Protein AF-A0A6A6EXI2-F1 (afdb_monomer_lite)

Structure (mmCIF, N/CA/C/O backbone):
data_AF-A0A6A6EXI2-F1
#
_entry.id   AF-A0A6A6EXI2-F1
#
loop_
_atom_site.group_PDB
_atom_site.id
_atom_site.type_symbol
_atom_site.label_atom_id
_atom_site.label_alt_id
_atom_site.label_comp_id
_atom_site.label_asym_id
_atom_site.label_entity_id
_atom_site.label_seq_id
_atom_site.pdbx_PDB_ins_code
_atom_site.Cartn_x
_atom_site.Cartn_y
_atom_site.Cartn_z
_atom_site.occupancy
_atom_site.B_iso_or_equiv
_atom_site.auth_seq_id
_atom_site.auth_comp_id
_atom_site.auth_asym_id
_atom_site.auth_atom_id
_atom_site.pdbx_PDB_model_num
ATOM 1 N N . MET A 1 1 ? -32.241 27.615 40.375 1.00 37.34 1 MET A N 1
ATOM 2 C CA 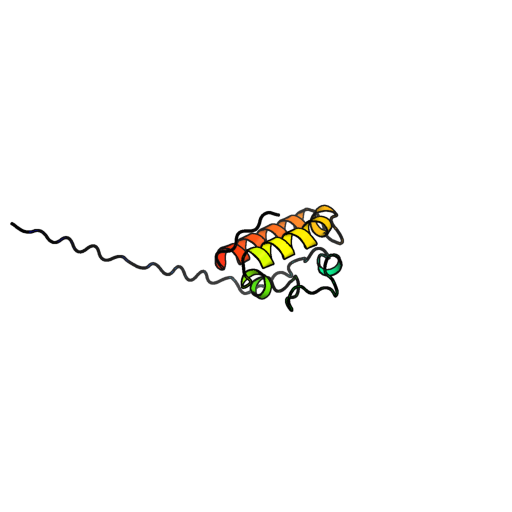. MET A 1 1 ? -32.691 27.610 38.966 1.00 37.34 1 MET A CA 1
ATOM 3 C C . MET A 1 1 ? -31.744 26.689 38.216 1.00 37.34 1 MET A C 1
ATOM 5 O O . MET A 1 1 ? -30.545 26.923 38.271 1.00 37.34 1 MET A O 1
ATOM 9 N N . LYS A 1 2 ? -32.235 25.562 37.693 1.00 40.19 2 LYS A N 1
ATOM 10 C CA . LYS A 1 2 ? -31.409 24.438 37.226 1.00 40.19 2 LYS A CA 1
ATOM 11 C C . LYS A 1 2 ? -31.554 24.348 35.707 1.00 40.19 2 LYS A C 1
ATOM 13 O O . LYS A 1 2 ? -32.631 24.017 35.229 1.00 40.19 2 LYS A O 1
ATOM 18 N N . ALA A 1 3 ? -30.511 24.724 34.972 1.00 46.38 3 ALA A N 1
ATOM 19 C CA . ALA A 1 3 ? -30.480 24.651 33.515 1.00 46.38 3 ALA A CA 1
ATOM 20 C C . ALA A 1 3 ? -29.753 23.364 33.108 1.00 46.38 3 ALA A C 1
ATOM 22 O O . ALA A 1 3 ? -28.551 23.230 33.324 1.00 46.38 3 ALA A O 1
ATOM 23 N N . HIS A 1 4 ? -30.496 22.401 32.567 1.00 44.75 4 HIS A N 1
ATOM 24 C CA . HIS A 1 4 ? -29.935 21.209 31.942 1.00 44.75 4 HIS A CA 1
ATOM 25 C C . HIS A 1 4 ? -29.824 21.481 30.440 1.00 44.75 4 HIS A C 1
ATOM 27 O O . HIS A 1 4 ? -30.831 21.555 29.744 1.00 44.75 4 HIS A O 1
ATOM 33 N N . ILE A 1 5 ? -28.597 21.687 29.962 1.00 56.72 5 ILE A N 1
ATOM 34 C CA . ILE A 1 5 ? -28.287 21.834 28.539 1.00 56.72 5 ILE A CA 1
ATOM 35 C C . ILE A 1 5 ? -28.006 20.431 28.001 1.00 56.72 5 ILE A C 1
ATOM 37 O O . ILE A 1 5 ? -26.980 19.829 28.315 1.00 56.72 5 ILE A O 1
ATOM 41 N N . THR A 1 6 ? -28.940 19.890 27.226 1.00 54.94 6 THR A N 1
ATOM 42 C CA . THR A 1 6 ? -28.787 18.603 26.542 1.00 54.94 6 THR A CA 1
ATOM 43 C C . THR A 1 6 ? -28.194 18.863 25.159 1.00 54.94 6 THR A C 1
ATOM 45 O O . THR A 1 6 ? -28.886 19.334 24.261 1.00 54.94 6 THR A O 1
ATOM 48 N N . ILE A 1 7 ? -26.898 18.599 24.990 1.00 57.06 7 ILE A N 1
ATOM 49 C CA . ILE A 1 7 ? -26.221 18.691 23.691 1.00 57.06 7 ILE A CA 1
ATOM 50 C C . ILE A 1 7 ? -26.496 17.382 22.939 1.00 57.06 7 ILE A C 1
ATOM 52 O O . ILE A 1 7 ? -25.959 16.336 23.298 1.00 57.06 7 ILE A O 1
ATOM 56 N N . LEU A 1 8 ? -27.356 17.427 21.915 1.00 53.25 8 LEU A N 1
ATOM 57 C CA . LEU A 1 8 ? -27.500 16.332 20.953 1.00 53.25 8 LEU A CA 1
ATOM 58 C C . LEU A 1 8 ? -26.219 16.248 20.109 1.00 53.25 8 LEU A C 1
ATOM 60 O O . LEU A 1 8 ? -25.954 17.121 19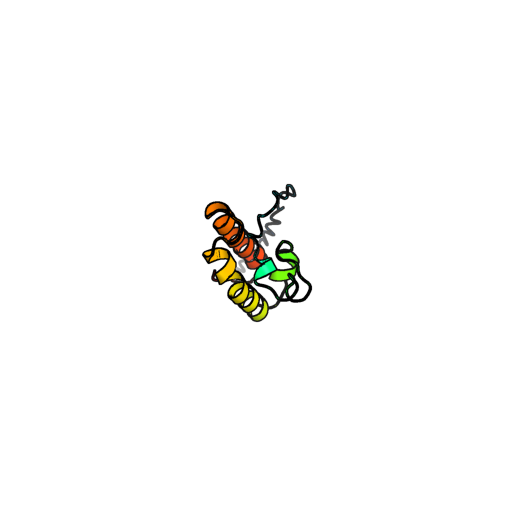.284 1.00 53.25 8 LEU A O 1
ATOM 64 N N . ALA A 1 9 ? -25.428 15.194 20.302 1.00 56.16 9 ALA A N 1
ATOM 65 C CA . ALA A 1 9 ? -24.320 14.863 19.416 1.00 56.16 9 ALA A CA 1
ATOM 66 C C . ALA A 1 9 ? -24.878 14.306 18.095 1.00 56.16 9 ALA A C 1
ATOM 68 O O . ALA A 1 9 ? -25.356 13.173 18.037 1.00 56.16 9 ALA A O 1
ATOM 69 N N . ALA A 1 10 ? -24.843 15.111 17.033 1.00 54.56 10 ALA A N 1
ATOM 70 C CA . ALA A 1 10 ? -25.136 14.656 15.681 1.00 54.56 10 ALA A CA 1
ATOM 71 C C . ALA A 1 10 ? -23.971 13.786 15.180 1.00 54.56 10 ALA A C 1
ATOM 73 O O . ALA A 1 10 ? -22.899 14.290 14.846 1.00 54.56 10 ALA A O 1
ATOM 74 N N . LEU A 1 11 ? -24.178 12.469 15.148 1.00 56.56 11 LEU A N 1
ATOM 75 C CA . LEU A 1 11 ? -23.277 11.511 14.511 1.00 56.56 11 LEU A CA 1
ATOM 76 C C . LEU A 1 11 ? -23.381 11.678 12.988 1.00 56.56 11 LEU A C 1
ATOM 78 O O . LEU A 1 11 ? -24.226 11.067 12.338 1.00 56.56 11 LEU A O 1
ATOM 82 N N . PHE A 1 12 ? -22.539 12.536 12.413 1.00 52.91 12 PHE A N 1
ATOM 83 C CA . PHE A 1 12 ? -22.341 12.598 10.967 1.00 52.91 12 PHE A CA 1
ATOM 84 C C . PHE A 1 12 ? -21.553 11.360 10.520 1.00 52.91 12 PHE A C 1
ATOM 86 O O . PHE A 1 12 ? -20.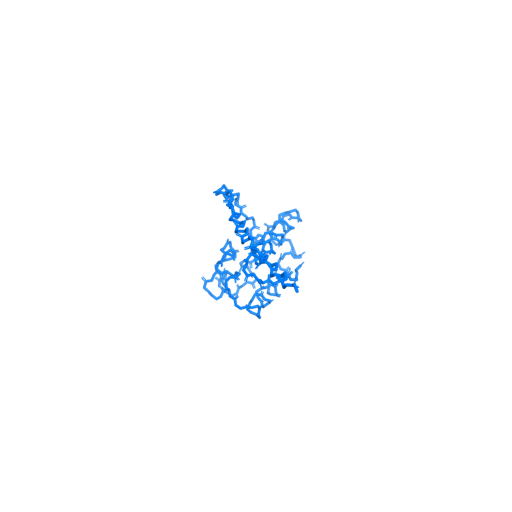324 11.338 10.541 1.00 52.91 12 PHE A O 1
ATOM 93 N N . SER A 1 13 ? -22.259 10.305 10.116 1.00 49.22 13 SER A N 1
ATOM 94 C CA . SER A 1 13 ? -21.663 9.201 9.365 1.00 49.22 13 SER A CA 1
ATOM 95 C C . SER A 1 13 ? -21.383 9.677 7.939 1.00 49.22 13 SER A C 1
ATOM 97 O O . SER A 1 13 ? -22.249 9.618 7.069 1.00 49.22 13 SER A O 1
ATOM 99 N N . LEU A 1 14 ? -20.171 10.177 7.695 1.00 54.94 14 LEU A N 1
ATOM 100 C CA . LEU A 1 14 ? -19.656 10.397 6.344 1.00 54.94 14 LEU A CA 1
ATOM 101 C C . LEU A 1 14 ? -19.419 9.030 5.690 1.00 54.94 14 LEU A C 1
ATOM 103 O O . LEU A 1 14 ? -18.323 8.477 5.747 1.00 54.94 14 LEU A O 1
ATOM 107 N N . ALA A 1 15 ? -20.464 8.469 5.082 1.00 50.75 15 ALA A N 1
ATOM 108 C CA . ALA A 1 15 ? -20.335 7.345 4.168 1.00 50.75 15 ALA A CA 1
ATOM 109 C C . ALA A 1 15 ? -19.621 7.836 2.896 1.00 50.75 15 ALA A C 1
ATOM 111 O O . ALA A 1 15 ? -20.257 8.256 1.929 1.00 50.75 15 ALA A O 1
ATOM 112 N N . HIS A 1 16 ? -18.285 7.830 2.919 1.00 55.78 16 HIS A N 1
ATOM 113 C CA . HIS A 1 16 ? -17.469 8.054 1.730 1.00 55.78 16 HIS A CA 1
ATOM 114 C C . HIS A 1 16 ? -17.738 6.918 0.741 1.00 55.78 16 HIS A C 1
ATOM 116 O O . HIS A 1 16 ? -17.243 5.800 0.870 1.00 55.78 16 HIS A O 1
ATOM 122 N N . SER A 1 17 ? -18.596 7.212 -0.232 1.00 50.50 17 SER A N 1
ATOM 123 C CA . SER A 1 17 ? -18.879 6.331 -1.356 1.00 50.50 17 SER A CA 1
ATOM 124 C C . SER A 1 17 ? -17.687 6.416 -2.304 1.00 50.50 17 SER A C 1
ATOM 126 O O . SER A 1 17 ? -17.567 7.379 -3.059 1.00 50.50 17 SER A O 1
ATOM 128 N N . PHE A 1 18 ? -16.768 5.454 -2.226 1.00 55.91 18 PHE A N 1
ATOM 129 C CA . PHE A 1 18 ? -15.645 5.394 -3.157 1.00 55.91 18 PHE A CA 1
ATOM 130 C C . PHE A 1 18 ? -16.180 5.140 -4.578 1.00 55.91 18 PHE A C 1
ATOM 132 O O . PHE A 1 18 ? -16.943 4.187 -4.777 1.00 55.91 18 PHE A O 1
ATOM 139 N N . PRO A 1 19 ? -15.825 5.971 -5.575 1.00 52.38 19 PRO A N 1
ATOM 140 C CA . PRO A 1 19 ? -16.235 5.744 -6.953 1.00 52.38 19 PRO A CA 1
ATOM 141 C C . PRO A 1 19 ? -15.686 4.399 -7.446 1.00 52.38 19 PRO A C 1
ATOM 143 O O . PRO A 1 19 ? -14.492 4.131 -7.378 1.00 52.38 19 PRO A O 1
ATOM 146 N N . SER A 1 20 ? -16.574 3.549 -7.963 1.00 51.41 20 SER A N 1
ATOM 147 C CA . SER A 1 20 ? -16.301 2.160 -8.374 1.00 51.41 20 SER A CA 1
ATOM 148 C C . SER A 1 20 ? -15.578 2.030 -9.724 1.00 51.41 20 SER A C 1
ATOM 150 O O . SER A 1 20 ? -15.461 0.930 -10.257 1.00 51.41 20 SER A O 1
ATOM 152 N N . ASN A 1 21 ? -15.086 3.133 -10.291 1.00 44.94 21 ASN A N 1
ATOM 153 C CA . ASN A 1 21 ? -14.252 3.102 -11.489 1.00 44.94 21 ASN A CA 1
ATOM 154 C C . ASN A 1 21 ? -12.817 2.798 -11.057 1.00 44.94 21 ASN A C 1
ATOM 156 O O . ASN A 1 21 ? -12.011 3.708 -10.864 1.00 44.94 21 ASN A O 1
ATOM 160 N N . SER A 1 22 ? -12.511 1.515 -10.853 1.00 53.78 22 SER A N 1
ATOM 161 C CA . SER A 1 22 ? -11.156 1.067 -10.544 1.00 53.78 22 SER A CA 1
ATOM 162 C C . SER A 1 22 ? -10.261 1.318 -11.758 1.00 53.78 22 SER A C 1
ATOM 164 O O . SER A 1 22 ? -10.143 0.470 -12.645 1.00 53.78 22 SER A O 1
ATOM 166 N N . PHE A 1 23 ? -9.631 2.491 -11.818 1.00 59.41 23 PHE A N 1
ATOM 167 C CA . PHE A 1 23 ? -8.417 2.642 -12.608 1.00 59.41 23 PHE A CA 1
ATOM 168 C C . PHE A 1 23 ? -7.469 1.512 -12.184 1.00 59.41 23 PHE A C 1
ATOM 170 O O . PHE A 1 23 ? -7.313 1.299 -10.977 1.00 59.41 23 PHE A O 1
ATOM 177 N N . PRO A 1 24 ? -6.904 0.735 -13.125 1.00 64.12 24 PRO A N 1
ATOM 178 C CA . PRO A 1 24 ? -6.000 -0.346 -12.774 1.00 64.12 24 PRO A CA 1
ATOM 179 C C . PRO A 1 24 ? -4.834 0.255 -11.997 1.00 64.12 24 PRO A C 1
ATOM 181 O O . PRO A 1 24 ? -4.039 1.015 -12.545 1.00 64.12 24 PRO A O 1
ATOM 184 N N . VAL A 1 25 ? -4.788 -0.043 -10.701 1.00 69.94 25 VAL A N 1
ATOM 185 C CA . VAL A 1 25 ? -3.745 0.450 -9.812 1.00 69.94 25 VAL A CA 1
ATOM 186 C C . VAL A 1 25 ? -2.456 -0.241 -10.244 1.00 69.94 25 VAL A C 1
ATOM 188 O O . VAL A 1 25 ? -2.386 -1.474 -10.175 1.00 69.94 25 VAL A O 1
ATOM 191 N N . PRO A 1 26 ? -1.443 0.499 -10.718 1.00 75.62 26 PRO A N 1
ATOM 192 C CA . PRO A 1 26 ? -0.182 -0.113 -11.085 1.00 75.62 26 PRO A CA 1
ATOM 193 C C . PRO A 1 26 ? 0.491 -0.601 -9.800 1.00 75.62 26 PRO A C 1
ATOM 195 O O . PRO A 1 26 ? 1.012 0.195 -9.030 1.00 75.62 26 PRO A O 1
ATOM 198 N N . THR A 1 27 ? 0.499 -1.915 -9.560 1.00 84.50 27 THR A N 1
ATOM 199 C CA . THR A 1 27 ? 1.172 -2.510 -8.389 1.00 84.50 27 THR A CA 1
ATOM 200 C C . THR A 1 27 ? 2.688 -2.377 -8.453 1.00 84.50 27 THR A C 1
ATOM 202 O O . THR A 1 27 ? 3.365 -2.796 -7.526 1.00 84.50 27 THR A O 1
ATOM 205 N N . CYS A 1 28 ? 3.249 -1.811 -9.527 1.00 83.94 28 CYS A N 1
ATOM 206 C CA . CYS A 1 28 ? 4.681 -1.549 -9.641 1.00 83.94 28 CYS A CA 1
ATOM 207 C C . CYS A 1 28 ? 5.552 -2.789 -9.425 1.00 83.94 28 CYS A C 1
ATOM 209 O O . CYS A 1 28 ? 6.609 -2.713 -8.806 1.00 83.94 28 CYS A O 1
ATOM 211 N N . GLY A 1 29 ? 5.068 -3.953 -9.869 1.00 83.88 29 GLY A N 1
ATOM 212 C CA . GLY A 1 29 ? 5.807 -5.203 -9.750 1.00 83.88 29 GLY A CA 1
ATOM 213 C C . GLY A 1 29 ? 6.099 -5.633 -8.312 1.00 83.88 29 GLY A C 1
ATOM 214 O O . GLY A 1 29 ? 6.943 -6.509 -8.126 1.00 83.88 29 GLY A O 1
ATOM 215 N N . VAL A 1 30 ? 5.447 -5.049 -7.296 1.00 87.88 30 VAL A N 1
ATOM 216 C CA . VAL A 1 30 ? 5.709 -5.358 -5.878 1.00 87.88 30 VAL A CA 1
ATOM 217 C C . VAL A 1 30 ? 5.455 -6.821 -5.534 1.00 87.88 30 VAL A C 1
ATOM 219 O O . VAL A 1 30 ? 6.030 -7.319 -4.572 1.00 87.88 30 VAL A O 1
ATOM 222 N N . GLU A 1 31 ? 4.669 -7.546 -6.335 1.00 88.31 31 GLU A N 1
ATOM 223 C CA . GLU A 1 31 ? 4.552 -9.001 -6.236 1.00 88.31 31 GLU A CA 1
ATOM 224 C C . GLU A 1 31 ? 5.915 -9.711 -6.309 1.00 88.31 31 GLU A C 1
ATOM 226 O O . GLU A 1 31 ? 6.101 -10.737 -5.667 1.00 88.31 31 GLU A O 1
ATOM 231 N N . LYS A 1 32 ? 6.908 -9.147 -7.004 1.00 86.44 32 LYS A N 1
ATOM 232 C CA . LYS A 1 32 ? 8.268 -9.706 -7.078 1.00 86.44 32 LYS A CA 1
ATOM 233 C C . LYS A 1 32 ? 9.055 -9.556 -5.774 1.00 86.44 32 LYS A C 1
ATOM 235 O O . LYS A 1 32 ? 10.028 -10.278 -5.582 1.00 86.44 32 LYS A O 1
ATOM 240 N N . CYS A 1 33 ? 8.650 -8.639 -4.894 1.00 87.50 33 CYS A N 1
ATOM 241 C CA . CYS A 1 33 ? 9.219 -8.487 -3.552 1.00 87.50 33 CYS A CA 1
ATOM 242 C C . CYS A 1 33 ? 8.554 -9.395 -2.512 1.00 87.50 33 CYS A C 1
ATOM 244 O O . CYS A 1 33 ? 8.980 -9.426 -1.357 1.00 87.50 33 CYS A O 1
ATOM 246 N N . LEU A 1 34 ? 7.509 -10.129 -2.894 1.00 90.44 34 LEU A N 1
ATOM 247 C CA . LEU A 1 34 ? 6.796 -11.036 -2.008 1.00 90.44 34 LEU A CA 1
ATOM 248 C C . LEU A 1 34 ? 7.149 -12.479 -2.347 1.00 90.44 34 LEU A C 1
ATOM 250 O O . LEU A 1 34 ? 7.270 -12.851 -3.514 1.00 90.44 34 LEU A O 1
ATOM 254 N N . PHE A 1 35 ? 7.245 -13.314 -1.317 1.00 85.06 35 PHE A N 1
ATOM 255 C CA . PHE A 1 35 ? 7.313 -14.756 -1.510 1.00 85.06 35 PHE A CA 1
ATOM 256 C C . PHE A 1 35 ? 5.990 -15.231 -2.142 1.00 85.06 35 PHE A C 1
ATOM 258 O O . PHE A 1 35 ? 4.917 -14.938 -1.618 1.00 85.06 35 PHE A O 1
ATOM 265 N N . ASP A 1 36 ? 6.065 -15.885 -3.304 1.00 87.38 36 ASP A N 1
ATOM 266 C CA . ASP A 1 36 ? 4.924 -16.326 -4.129 1.00 87.38 36 ASP A CA 1
ATOM 267 C C . ASP A 1 36 ? 3.973 -15.217 -4.635 1.00 87.38 36 ASP A C 1
ATOM 269 O O . ASP A 1 36 ? 2.860 -15.496 -5.087 1.00 87.38 36 ASP A O 1
ATOM 273 N N . GLY A 1 37 ? 4.381 -13.944 -4.594 1.00 87.81 37 GLY A N 1
ATOM 274 C CA . GLY A 1 37 ? 3.573 -12.835 -5.122 1.00 87.81 37 GLY A CA 1
ATOM 275 C C . GLY A 1 37 ? 2.335 -12.469 -4.297 1.00 87.81 37 GLY A C 1
ATOM 276 O O . GLY A 1 37 ? 1.525 -11.644 -4.729 1.00 87.81 37 GLY A O 1
ATOM 277 N N . VAL A 1 38 ? 2.187 -13.052 -3.107 1.00 92.38 38 VAL A N 1
ATOM 278 C CA . VAL A 1 38 ? 1.075 -12.816 -2.179 1.00 92.38 38 VAL A CA 1
ATOM 279 C C . VAL A 1 38 ? 1.593 -12.540 -0.773 1.00 92.38 38 VAL A C 1
ATOM 281 O O . VAL A 1 38 ? 2.675 -12.969 -0.387 1.00 92.38 38 VAL A O 1
ATOM 284 N N . PHE A 1 39 ? 0.798 -11.837 0.029 1.00 94.56 39 PHE A N 1
ATOM 285 C CA . PHE A 1 39 ? 1.124 -11.548 1.420 1.00 94.56 39 PHE A CA 1
ATOM 286 C C . PHE A 1 39 ? -0.062 -11.885 2.319 1.00 94.56 39 PHE A C 1
ATOM 288 O O . PHE A 1 39 ? -1.121 -11.269 2.217 1.00 94.56 39 PHE A O 1
ATOM 295 N N . TYR A 1 40 ? 0.084 -12.893 3.185 1.00 92.94 40 TYR A N 1
ATOM 296 C CA . TYR A 1 40 ? -0.992 -13.356 4.080 1.00 92.94 40 TYR A CA 1
ATOM 297 C C . TYR A 1 40 ? -2.322 -13.654 3.349 1.00 92.94 40 TYR A C 1
ATOM 299 O O . TYR A 1 40 ? -3.412 -13.340 3.843 1.00 92.94 40 TYR A O 1
ATOM 307 N N . GLY A 1 41 ? -2.219 -14.244 2.151 1.00 93.00 41 GLY A N 1
ATOM 308 C CA . GLY A 1 41 ? -3.353 -14.560 1.274 1.00 93.00 41 GLY A CA 1
ATOM 309 C C . GLY A 1 41 ? -3.914 -13.369 0.489 1.00 93.00 41 GLY A C 1
ATOM 310 O O . GLY A 1 41 ? -4.845 -13.548 -0.288 1.00 93.00 41 GLY A O 1
ATOM 311 N N . CYS A 1 42 ? -3.355 -12.170 0.659 1.00 94.12 42 CYS A N 1
ATOM 312 C CA . CYS A 1 42 ? -3.753 -10.973 -0.071 1.00 94.12 42 CYS A CA 1
ATOM 313 C C . CYS A 1 42 ? -2.832 -10.736 -1.270 1.00 94.12 42 CYS A C 1
ATOM 315 O O . CYS A 1 42 ? -1.608 -10.848 -1.168 1.00 94.12 42 CYS A O 1
ATOM 317 N N . ARG A 1 43 ? -3.417 -10.364 -2.409 1.00 93.50 43 ARG A N 1
ATOM 318 C CA . ARG A 1 43 ? -2.655 -9.883 -3.567 1.00 93.50 43 ARG A CA 1
ATOM 319 C C . ARG A 1 43 ? -2.308 -8.403 -3.369 1.00 93.50 43 ARG A C 1
ATOM 321 O O . ARG A 1 43 ? -3.124 -7.696 -2.789 1.00 93.50 43 ARG A O 1
ATOM 328 N N . PRO A 1 44 ? -1.192 -7.896 -3.919 1.00 91.69 44 PRO A N 1
ATOM 329 C CA . PRO A 1 44 ? -0.847 -6.474 -3.826 1.00 91.69 44 PRO A CA 1
ATOM 330 C C . PRO A 1 44 ? -1.922 -5.504 -4.325 1.00 91.69 44 PRO A C 1
ATOM 332 O O . PRO A 1 44 ? -2.091 -4.425 -3.780 1.00 91.69 44 PRO A O 1
ATOM 335 N N . ILE A 1 45 ? -2.690 -5.903 -5.340 1.00 91.94 45 ILE A N 1
ATOM 336 C CA . ILE A 1 45 ? -3.804 -5.093 -5.849 1.00 91.94 45 ILE A CA 1
ATOM 337 C C . ILE A 1 45 ? -5.015 -5.064 -4.897 1.00 91.94 45 ILE A C 1
ATOM 339 O O . ILE A 1 45 ? -5.851 -4.170 -4.986 1.00 91.94 45 ILE A O 1
ATOM 343 N N . ASP A 1 46 ? -5.129 -6.036 -3.988 1.00 93.25 46 ASP A N 1
ATOM 344 C CA . ASP A 1 46 ? -6.224 -6.140 -3.022 1.00 93.25 46 ASP A CA 1
ATOM 345 C C . ASP A 1 46 ? -5.864 -5.399 -1.727 1.00 93.25 46 ASP A C 1
ATOM 347 O O . ASP A 1 46 ? -5.602 -5.984 -0.670 1.00 93.25 46 ASP A O 1
ATOM 351 N N . LEU A 1 47 ? -5.839 -4.069 -1.835 1.00 93.00 47 LEU A N 1
ATOM 352 C CA . LEU A 1 47 ? -5.504 -3.172 -0.730 1.00 93.00 47 LEU A CA 1
ATOM 353 C C . LEU A 1 47 ? -6.472 -3.322 0.448 1.00 93.00 47 LEU A C 1
ATOM 355 O O . LEU A 1 47 ? -6.066 -3.208 1.599 1.00 93.00 47 LEU A O 1
ATOM 359 N N . VAL A 1 48 ? -7.740 -3.654 0.191 1.00 94.88 48 VAL A N 1
ATOM 360 C CA . VAL A 1 48 ? -8.727 -3.895 1.253 1.00 94.88 48 VAL A CA 1
ATOM 361 C C . VAL A 1 48 ? -8.363 -5.138 2.068 1.00 94.88 48 VAL A C 1
ATOM 363 O O . VAL A 1 48 ? -8.443 -5.103 3.296 1.00 94.88 48 VAL A O 1
ATOM 366 N N . CYS A 1 49 ? -7.947 -6.234 1.425 1.00 95.69 49 CYS A N 1
ATOM 367 C CA . CYS A 1 49 ? -7.468 -7.423 2.133 1.00 95.69 49 CYS A CA 1
ATOM 368 C C . CYS A 1 49 ? -6.239 -7.113 2.998 1.00 95.69 49 CYS A C 1
ATOM 370 O O . CYS A 1 49 ? -6.182 -7.541 4.156 1.00 95.69 49 CYS A O 1
ATOM 372 N N . LEU A 1 50 ? -5.283 -6.352 2.453 1.00 95.69 50 LEU A N 1
ATOM 373 C CA . LEU A 1 50 ? -4.048 -5.964 3.140 1.00 95.69 50 LEU A CA 1
ATOM 374 C C . LEU A 1 50 ? -4.329 -5.060 4.346 1.00 95.69 50 LEU A C 1
ATOM 376 O O . LEU A 1 50 ? -3.916 -5.362 5.462 1.00 95.69 50 LEU A O 1
ATOM 380 N N . CYS A 1 51 ? -5.095 -3.991 4.148 1.00 96.69 51 CYS A N 1
ATOM 381 C CA . CYS A 1 51 ? -5.342 -2.974 5.164 1.00 96.69 51 CYS A CA 1
ATOM 382 C C . CYS A 1 51 ? -6.292 -3.425 6.286 1.00 96.69 51 CYS A C 1
ATOM 384 O O . CYS A 1 51 ? -6.312 -2.828 7.360 1.00 96.69 51 CYS A O 1
ATOM 386 N N . LYS A 1 52 ? -7.051 -4.513 6.089 1.00 96.88 52 LYS A N 1
ATOM 387 C CA . LYS A 1 52 ? -7.828 -5.157 7.164 1.00 96.88 52 LYS A CA 1
ATOM 388 C C . LYS A 1 52 ? -6.964 -5.921 8.170 1.00 96.88 52 LYS A C 1
ATOM 390 O O . LYS A 1 52 ? -7.462 -6.263 9.244 1.00 96.88 52 LYS A O 1
ATOM 395 N N . LYS A 1 53 ? -5.703 -6.225 7.843 1.00 96.88 53 LYS A N 1
ATOM 396 C CA . LYS A 1 53 ? -4.775 -6.892 8.770 1.00 96.88 53 LYS A CA 1
ATOM 397 C C . LYS A 1 53 ? -4.409 -5.967 9.934 1.00 96.88 53 LYS A C 1
ATOM 399 O O . LYS A 1 53 ? -4.774 -4.795 9.948 1.00 96.88 53 LYS A O 1
ATOM 404 N N . GLU A 1 54 ? -3.735 -6.505 10.945 1.00 97.25 54 GLU A N 1
ATOM 405 C CA . GLU A 1 54 ? -3.216 -5.725 12.075 1.00 97.25 54 GLU A CA 1
ATOM 406 C C . GLU A 1 54 ? -2.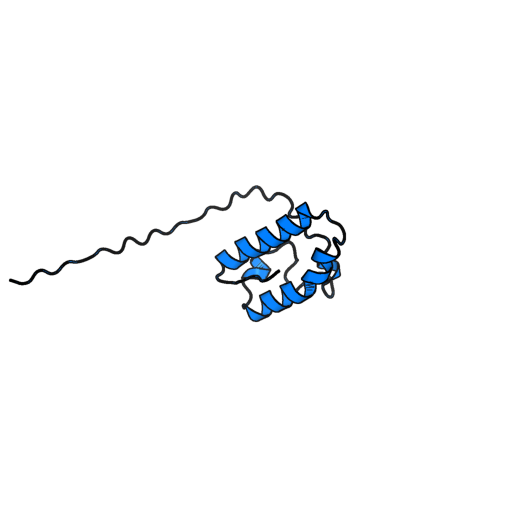076 -4.794 11.643 1.00 97.25 54 GLU A C 1
ATOM 408 O O . GLU A 1 54 ? -1.406 -5.065 10.648 1.00 97.25 54 GLU A O 1
ATOM 413 N N . GLN A 1 55 ? -1.842 -3.712 12.396 1.00 97.19 55 GLN A N 1
ATOM 414 C CA . GLN A 1 55 ? -0.823 -2.703 12.066 1.00 97.19 55 GLN A CA 1
ATOM 415 C C . GLN A 1 55 ? 0.556 -3.332 11.823 1.00 97.19 55 GLN A C 1
ATOM 417 O O . GLN A 1 55 ? 1.156 -3.072 10.791 1.00 97.19 55 GLN A O 1
ATOM 422 N N . GLU A 1 56 ? 1.001 -4.243 12.695 1.00 97.44 56 GLU A N 1
ATOM 423 C CA . GLU A 1 56 ? 2.294 -4.930 12.544 1.00 97.44 56 GLU A CA 1
ATOM 424 C C . GLU A 1 56 ? 2.400 -5.704 11.216 1.00 97.44 56 GLU A C 1
ATOM 426 O O . GLU A 1 56 ? 3.455 -5.767 10.583 1.00 97.44 56 GLU A O 1
ATOM 431 N N . VAL A 1 57 ? 1.290 -6.293 10.765 1.00 97.12 57 VAL A N 1
ATOM 432 C CA . VAL A 1 57 ? 1.234 -7.044 9.507 1.00 97.12 57 VAL A CA 1
ATOM 433 C C . VAL A 1 57 ? 1.293 -6.090 8.312 1.00 97.12 57 VAL A C 1
ATOM 435 O O . VAL A 1 57 ? 1.970 -6.394 7.330 1.00 97.12 57 VAL A O 1
ATOM 438 N N . VAL A 1 58 ? 0.640 -4.928 8.403 1.00 96.94 58 VAL A N 1
ATOM 439 C CA . VAL A 1 58 ? 0.723 -3.863 7.391 1.00 96.94 58 VAL A CA 1
ATOM 440 C C . VAL A 1 58 ? 2.139 -3.280 7.326 1.00 96.94 58 VAL A C 1
ATOM 442 O O . VAL A 1 58 ? 2.693 -3.172 6.236 1.00 96.94 58 VAL A O 1
ATOM 445 N N . ASP A 1 59 ? 2.776 -3.005 8.463 1.00 97.50 59 ASP A N 1
ATOM 446 C CA . ASP A 1 59 ? 4.153 -2.495 8.515 1.00 97.50 59 ASP A CA 1
ATOM 447 C C . ASP A 1 59 ? 5.138 -3.487 7.886 1.00 97.50 59 ASP A C 1
ATOM 449 O O . ASP A 1 59 ? 6.022 -3.114 7.113 1.00 97.50 59 ASP A O 1
ATOM 453 N N . ARG A 1 60 ? 4.950 -4.785 8.156 1.00 96.12 60 ARG A N 1
ATOM 454 C CA . ARG A 1 60 ? 5.750 -5.849 7.543 1.00 96.12 60 ARG A CA 1
ATOM 455 C C . ARG A 1 60 ? 5.552 -5.910 6.031 1.00 96.12 60 ARG A C 1
ATOM 457 O O . ARG A 1 60 ? 6.529 -6.074 5.305 1.00 96.12 60 ARG A O 1
ATOM 464 N N . TYR A 1 61 ? 4.316 -5.771 5.556 1.00 95.81 61 TYR A N 1
ATOM 465 C CA . TYR A 1 61 ? 4.028 -5.691 4.126 1.00 95.81 61 TYR A CA 1
ATOM 466 C C . TYR A 1 61 ? 4.778 -4.523 3.477 1.00 95.81 61 TYR A C 1
ATOM 468 O O . TYR A 1 61 ? 5.517 -4.726 2.516 1.00 95.81 61 TYR A O 1
ATOM 476 N N . VAL A 1 62 ? 4.641 -3.324 4.049 1.00 95.44 62 VAL A N 1
ATOM 477 C CA . VAL A 1 62 ? 5.286 -2.091 3.580 1.00 95.44 62 VAL A CA 1
ATOM 478 C C . VAL A 1 62 ? 6.806 -2.246 3.540 1.00 95.44 62 VAL A C 1
ATOM 480 O O . VAL A 1 62 ? 7.431 -1.948 2.521 1.00 95.44 62 VAL A O 1
ATOM 483 N N . GLY A 1 63 ? 7.399 -2.794 4.603 1.00 94.94 63 GLY A N 1
ATOM 484 C CA . GLY A 1 63 ? 8.835 -3.051 4.678 1.00 94.94 63 GLY A CA 1
ATOM 485 C C . GLY A 1 63 ? 9.352 -3.990 3.584 1.00 94.94 63 GLY A C 1
ATOM 486 O O . GLY A 1 63 ? 10.451 -3.775 3.075 1.00 94.94 63 GLY A O 1
ATOM 487 N N . LEU A 1 64 ? 8.560 -4.993 3.185 1.00 93.56 64 LEU A N 1
ATOM 488 C CA . LEU A 1 64 ? 8.920 -5.924 2.111 1.00 93.56 64 LEU A CA 1
ATOM 489 C C . LEU A 1 64 ? 8.830 -5.285 0.726 1.00 93.56 64 LEU A C 1
ATOM 491 O O . LEU A 1 64 ? 9.694 -5.527 -0.112 1.00 93.56 64 LEU A O 1
ATOM 495 N N . ILE A 1 65 ? 7.796 -4.484 0.466 1.00 92.75 65 ILE A N 1
ATOM 496 C CA . ILE A 1 65 ? 7.561 -3.932 -0.875 1.00 92.75 65 ILE A CA 1
ATOM 497 C C . ILE A 1 65 ? 8.325 -2.635 -1.150 1.00 92.75 65 ILE A C 1
ATOM 499 O O . ILE A 1 65 ? 8.513 -2.285 -2.316 1.00 92.75 65 ILE A O 1
ATOM 503 N N . ARG A 1 66 ? 8.774 -1.919 -0.109 1.00 91.12 66 ARG A N 1
ATOM 504 C CA . ARG A 1 66 ? 9.470 -0.629 -0.245 1.00 91.12 66 ARG A CA 1
ATOM 505 C C . ARG A 1 66 ? 10.658 -0.686 -1.220 1.00 91.12 66 ARG A C 1
ATOM 507 O O . ARG A 1 66 ? 10.692 0.166 -2.106 1.00 91.12 66 ARG A O 1
ATOM 514 N N . PRO A 1 67 ? 11.553 -1.696 -1.183 1.00 88.50 67 PRO A N 1
ATOM 515 C CA . PRO A 1 67 ? 12.637 -1.804 -2.160 1.00 88.50 67 PRO A CA 1
ATOM 516 C C . PRO A 1 67 ? 12.155 -1.947 -3.613 1.00 88.50 67 PRO A C 1
ATOM 518 O O . PRO A 1 67 ? 12.803 -1.431 -4.519 1.00 88.50 67 PRO A O 1
ATOM 521 N N . CYS A 1 68 ? 11.016 -2.608 -3.863 1.00 88.06 68 CYS A N 1
ATOM 522 C CA . CYS A 1 68 ? 10.450 -2.713 -5.216 1.00 88.06 68 CYS A CA 1
ATOM 523 C C . CYS A 1 68 ? 9.898 -1.378 -5.719 1.00 88.06 68 CYS A C 1
ATOM 525 O O . CYS A 1 68 ? 10.041 -1.063 -6.901 1.00 88.06 68 CYS A O 1
ATOM 527 N N . LEU A 1 69 ? 9.284 -0.597 -4.827 1.00 87.94 69 LEU A N 1
ATOM 528 C CA . LEU A 1 69 ? 8.757 0.722 -5.165 1.00 87.94 69 LEU A CA 1
ATOM 529 C C . LEU A 1 69 ? 9.881 1.735 -5.400 1.00 87.94 69 LEU A C 1
ATOM 531 O O . LEU A 1 69 ? 9.824 2.482 -6.368 1.00 87.94 69 LEU A O 1
ATOM 535 N N . GLU A 1 70 ? 10.921 1.736 -4.563 1.00 86.75 70 GLU A N 1
ATOM 536 C CA . GLU A 1 70 ? 12.094 2.612 -4.720 1.00 86.75 70 GLU A CA 1
ATOM 537 C C . GLU A 1 70 ? 12.960 2.222 -5.924 1.00 86.75 70 GLU A C 1
ATOM 539 O O . GLU A 1 70 ? 13.513 3.080 -6.611 1.00 86.75 70 GLU A O 1
ATOM 544 N N . GLY A 1 71 ? 13.047 0.924 -6.222 1.00 79.62 71 GLY A N 1
ATOM 545 C CA . GLY A 1 71 ? 13.726 0.405 -7.407 1.00 79.62 71 GLY A CA 1
ATOM 546 C C . GLY A 1 71 ? 12.951 0.603 -8.712 1.00 79.62 71 GLY A C 1
ATOM 547 O O . GLY A 1 71 ? 13.451 0.198 -9.760 1.00 79.62 71 GLY A O 1
ATOM 548 N N . HIS A 1 72 ? 11.745 1.188 -8.660 1.00 71.75 72 HIS A N 1
ATOM 549 C CA . HIS A 1 72 ? 10.868 1.424 -9.813 1.00 71.75 72 HIS A CA 1
ATOM 550 C C . HIS A 1 72 ? 10.670 0.164 -10.674 1.00 71.75 72 HIS A C 1
ATOM 552 O O . HIS A 1 72 ? 10.668 0.204 -11.908 1.00 71.75 72 HIS A O 1
ATOM 558 N N . VAL A 1 73 ? 10.536 -0.997 -10.022 1.00 72.81 73 VAL A N 1
ATOM 559 C CA . VAL A 1 73 ? 10.542 -2.298 -10.702 1.00 72.81 73 VAL A CA 1
ATOM 560 C C . VAL A 1 73 ? 9.257 -2.480 -11.512 1.00 72.81 73 VAL A C 1
ATOM 562 O O . VAL A 1 73 ? 8.267 -3.030 -11.051 1.00 72.81 73 VAL A O 1
ATOM 565 N N . GLY A 1 74 ? 9.278 -2.071 -12.778 1.00 71.81 74 GLY A N 1
ATOM 566 C CA . GLY A 1 74 ? 8.133 -2.228 -13.676 1.00 71.81 74 GLY A CA 1
ATOM 567 C C . GLY A 1 74 ? 7.080 -1.125 -13.559 1.00 71.81 74 GLY A C 1
ATOM 568 O O . GLY A 1 74 ? 5.939 -1.350 -13.961 1.00 71.81 74 GLY A O 1
ATOM 569 N N . CYS A 1 75 ? 7.438 0.058 -13.050 1.00 82.31 75 CYS A N 1
ATOM 570 C CA . CYS A 1 75 ? 6.593 1.245 -13.171 1.00 82.31 75 CYS A CA 1
ATOM 571 C C . CYS A 1 75 ? 7.394 2.553 -13.182 1.00 82.31 75 CYS A C 1
ATOM 573 O O . CYS A 1 75 ? 8.587 2.567 -12.906 1.00 82.31 75 CYS A O 1
ATOM 575 N N . THR A 1 76 ? 6.725 3.650 -13.540 1.00 87.44 76 THR A N 1
ATOM 576 C CA . THR A 1 76 ? 7.272 5.012 -13.473 1.00 87.44 76 THR A CA 1
ATOM 577 C C . THR A 1 76 ? 7.172 5.575 -12.053 1.00 87.44 76 THR A C 1
ATOM 579 O O . THR A 1 76 ? 6.342 5.119 -11.267 1.00 87.44 76 THR A O 1
ATOM 582 N N . ASP A 1 77 ? 7.933 6.625 -11.743 1.00 87.50 77 ASP A N 1
ATOM 583 C CA . ASP A 1 77 ? 7.890 7.320 -10.445 1.00 87.50 77 ASP A CA 1
ATOM 584 C C . ASP A 1 77 ? 6.467 7.767 -10.079 1.00 87.50 77 ASP A C 1
ATOM 586 O O . ASP A 1 77 ? 6.021 7.609 -8.945 1.00 87.50 77 ASP A O 1
ATOM 590 N N . GLY A 1 78 ? 5.711 8.264 -11.064 1.00 86.88 78 GLY A N 1
ATOM 591 C CA . GLY A 1 78 ? 4.316 8.666 -10.871 1.00 86.88 78 GLY A CA 1
ATOM 592 C C . GLY A 1 78 ? 3.397 7.494 -10.519 1.00 86.88 78 GLY A C 1
ATOM 593 O O . GLY A 1 78 ? 2.538 7.625 -9.651 1.00 86.88 78 GLY A O 1
ATOM 594 N N . ALA A 1 79 ? 3.600 6.332 -11.144 1.00 87.88 79 ALA A N 1
ATOM 595 C CA . ALA A 1 79 ? 2.846 5.123 -10.823 1.00 87.88 79 ALA A CA 1
ATOM 596 C C . ALA A 1 79 ? 3.207 4.581 -9.428 1.00 87.88 79 ALA A C 1
ATOM 598 O O . ALA A 1 79 ? 2.313 4.186 -8.680 1.00 87.88 79 ALA A O 1
ATOM 599 N N . ALA A 1 80 ? 4.488 4.627 -9.045 1.00 89.56 80 ALA A N 1
ATOM 600 C CA . ALA A 1 80 ? 4.931 4.258 -7.701 1.00 89.56 80 ALA A CA 1
ATOM 601 C C . ALA A 1 80 ? 4.329 5.188 -6.641 1.00 89.56 80 ALA A C 1
ATOM 603 O O . ALA A 1 80 ? 3.789 4.714 -5.641 1.00 89.56 80 ALA A O 1
ATOM 604 N N . ALA A 1 81 ? 4.354 6.502 -6.880 1.00 89.94 81 ALA A N 1
ATOM 605 C CA . ALA A 1 81 ? 3.741 7.490 -5.998 1.00 89.94 81 ALA A CA 1
ATOM 606 C C . ALA A 1 81 ? 2.228 7.269 -5.852 1.00 89.94 81 ALA A C 1
ATOM 608 O O . ALA A 1 81 ? 1.710 7.292 -4.738 1.00 89.94 81 ALA A O 1
ATOM 609 N N . GLN A 1 82 ? 1.528 6.977 -6.953 1.00 9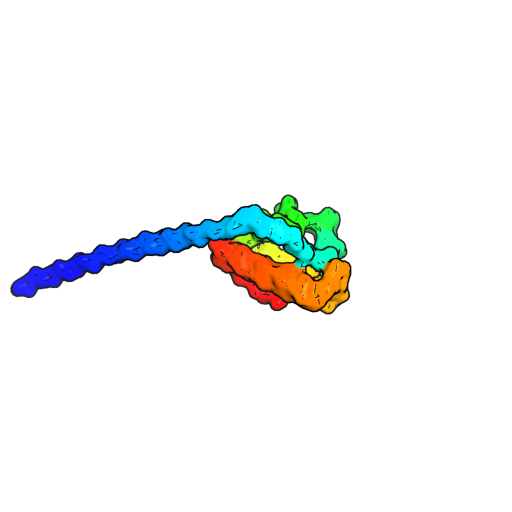0.75 82 GLN A N 1
ATOM 610 C CA . GLN A 1 82 ? 0.098 6.681 -6.922 1.00 90.75 82 GLN A CA 1
ATOM 611 C C . GLN A 1 82 ? -0.213 5.411 -6.119 1.00 90.75 82 GLN A C 1
ATOM 613 O O . GLN A 1 82 ? -1.169 5.398 -5.346 1.00 90.75 82 GLN A O 1
ATOM 618 N N . TYR A 1 83 ? 0.589 4.351 -6.272 1.00 91.44 83 TYR A N 1
ATOM 619 C CA . TYR A 1 83 ? 0.424 3.126 -5.489 1.00 91.44 83 TYR A CA 1
ATOM 620 C C . TYR A 1 83 ? 0.622 3.383 -3.992 1.00 91.44 83 TYR A C 1
ATOM 622 O O . TYR A 1 83 ? -0.206 2.964 -3.185 1.00 91.44 83 TYR A O 1
ATOM 630 N N . LYS A 1 84 ? 1.691 4.108 -3.628 1.00 92.19 84 LYS A N 1
ATOM 631 C CA . LYS A 1 84 ? 1.971 4.506 -2.240 1.00 92.19 84 LYS A CA 1
ATOM 632 C C . LYS A 1 84 ? 0.804 5.287 -1.646 1.00 92.19 84 LYS A C 1
ATOM 634 O O . LYS A 1 84 ? 0.311 4.921 -0.586 1.00 92.19 84 LYS A O 1
ATOM 639 N N . GLN A 1 85 ? 0.336 6.312 -2.357 1.00 93.44 85 GLN A N 1
ATOM 640 C CA . GLN A 1 85 ? -0.776 7.141 -1.909 1.00 93.44 85 GLN A CA 1
ATOM 641 C C . GLN A 1 85 ? -2.045 6.309 -1.704 1.00 93.44 85 GLN A C 1
ATOM 643 O O . GLN A 1 85 ? -2.672 6.398 -0.656 1.00 93.44 85 GLN A O 1
ATOM 648 N N . LEU A 1 86 ? -2.394 5.449 -2.663 1.00 93.25 86 LEU A N 1
ATOM 649 C CA . LEU A 1 86 ? -3.602 4.642 -2.548 1.00 93.25 86 LEU A CA 1
ATOM 650 C C . LEU A 1 86 ? -3.515 3.618 -1.409 1.00 93.25 86 LEU A C 1
ATOM 652 O O . LEU A 1 86 ? -4.503 3.398 -0.710 1.00 93.25 86 LEU A O 1
ATOM 656 N N . LEU A 1 87 ? -2.350 2.994 -1.209 1.00 94.19 87 LEU A N 1
ATOM 657 C CA . LEU A 1 87 ? -2.122 2.102 -0.074 1.00 94.19 87 LEU A CA 1
ATOM 658 C C . LEU A 1 87 ? -2.336 2.852 1.247 1.00 94.19 87 LEU A C 1
ATOM 660 O O . LEU A 1 87 ? -3.046 2.337 2.109 1.00 94.19 87 LEU A O 1
ATOM 664 N N . THR A 1 88 ? -1.788 4.063 1.379 1.00 95.81 88 THR A N 1
ATOM 665 C CA . THR A 1 88 ? -1.992 4.929 2.548 1.00 95.81 88 THR A CA 1
ATOM 666 C C . THR A 1 88 ? -3.470 5.268 2.748 1.00 95.81 88 THR A C 1
ATOM 668 O O . THR A 1 88 ? -4.022 4.924 3.791 1.00 95.81 88 THR A O 1
ATOM 671 N N . ASP A 1 89 ? -4.140 5.837 1.742 1.00 95.12 89 ASP A N 1
ATOM 672 C CA . ASP A 1 89 ? -5.536 6.295 1.832 1.00 95.12 89 ASP A CA 1
ATOM 673 C C . ASP A 1 89 ? -6.499 5.150 2.211 1.00 95.12 89 ASP A C 1
ATOM 675 O O . ASP A 1 89 ? -7.393 5.289 3.059 1.00 95.12 89 ASP A O 1
ATOM 679 N N . VAL A 1 90 ? -6.313 3.974 1.598 1.00 94.88 90 VAL A N 1
ATOM 680 C CA . VAL A 1 90 ? -7.136 2.797 1.898 1.00 94.88 90 VAL A CA 1
ATOM 681 C C . VAL A 1 90 ? -6.856 2.303 3.315 1.00 94.88 90 VAL A C 1
ATOM 683 O O . VAL A 1 90 ? -7.797 2.008 4.048 1.00 94.88 90 VAL A O 1
ATOM 686 N N . CYS A 1 91 ? -5.593 2.234 3.734 1.00 95.69 91 CYS A N 1
ATOM 687 C CA . CYS A 1 91 ? -5.226 1.760 5.066 1.00 95.69 91 CYS A CA 1
ATOM 688 C C . CYS A 1 91 ? -5.704 2.683 6.187 1.00 95.69 91 CYS A C 1
ATOM 690 O O . CYS A 1 91 ? -6.210 2.187 7.200 1.00 95.69 91 CYS A O 1
ATOM 692 N N . GLU A 1 92 ? -5.669 3.997 5.983 1.00 96.69 92 GLU A N 1
ATOM 693 C CA . GLU A 1 92 ? -6.203 4.967 6.940 1.00 96.69 92 GLU A CA 1
ATOM 694 C C . GLU A 1 92 ? -7.710 4.791 7.163 1.00 96.69 92 GLU A C 1
ATOM 696 O O . GLU A 1 92 ? -8.180 4.878 8.299 1.00 96.69 92 GLU A O 1
ATOM 701 N N . THR A 1 93 ? -8.461 4.412 6.122 1.00 96.44 93 THR A N 1
ATOM 702 C CA . THR A 1 93 ? -9.896 4.083 6.236 1.00 96.44 93 THR A CA 1
ATOM 703 C C . THR A 1 93 ? -10.152 2.896 7.182 1.00 96.44 93 THR A C 1
ATOM 705 O O . THR A 1 93 ? -11.215 2.806 7.797 1.00 96.44 93 THR A O 1
ATOM 708 N N . PHE A 1 94 ? -9.172 2.000 7.352 1.00 95.31 94 PHE A N 1
ATOM 709 C CA . PHE A 1 94 ? -9.215 0.881 8.303 1.00 95.31 94 PHE A CA 1
ATOM 710 C C . PHE A 1 94 ? -8.489 1.174 9.630 1.00 95.31 94 PHE A C 1
ATOM 712 O O . PHE A 1 94 ? -8.301 0.266 10.443 1.00 95.31 94 PHE A O 1
ATOM 719 N N . GLY A 1 95 ? -8.086 2.425 9.877 1.00 96.50 95 GLY A N 1
ATOM 720 C CA . GLY A 1 95 ? -7.356 2.825 11.081 1.00 96.50 95 GLY A CA 1
ATOM 721 C C . GLY A 1 95 ? -5.909 2.326 11.117 1.00 96.50 95 GLY A C 1
ATOM 722 O O . GLY A 1 95 ? -5.364 2.116 12.203 1.00 96.50 95 GLY A O 1
ATO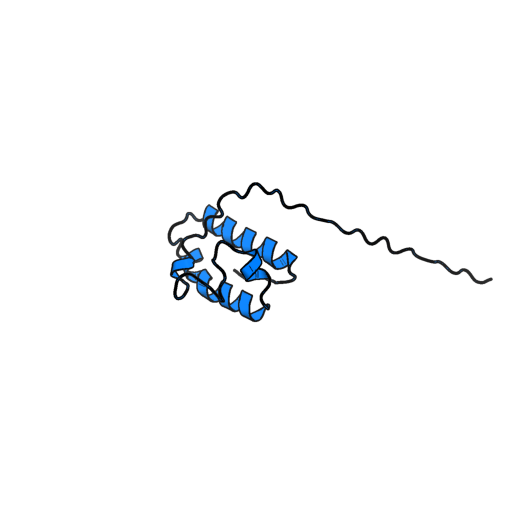M 723 N N . ARG A 1 96 ? -5.297 2.095 9.948 1.00 97.12 96 ARG A N 1
ATOM 724 C CA . ARG A 1 96 ? -3.891 1.700 9.800 1.00 97.12 96 ARG A CA 1
ATOM 725 C C . ARG A 1 96 ? -3.062 2.860 9.279 1.00 97.12 96 ARG A C 1
ATOM 727 O O . ARG A 1 96 ? -3.506 3.584 8.396 1.00 97.12 96 ARG A O 1
ATOM 734 N N . ARG A 1 97 ? -1.848 3.014 9.802 1.00 95.62 97 ARG A N 1
ATOM 735 C CA . ARG A 1 97 ? -0.865 3.965 9.269 1.00 95.62 97 ARG A CA 1
ATOM 736 C C . ARG A 1 97 ? 0.084 3.265 8.308 1.00 95.62 97 ARG A C 1
ATOM 738 O O . ARG A 1 97 ? 0.384 2.091 8.493 1.00 95.62 97 ARG A O 1
ATOM 745 N N . VAL A 1 98 ? 0.548 3.982 7.293 1.00 94.44 98 VAL A N 1
ATOM 746 C CA . VAL A 1 98 ? 1.511 3.481 6.309 1.00 94.44 98 VAL A CA 1
ATOM 747 C C . VAL A 1 98 ? 2.675 4.463 6.247 1.00 94.44 98 VAL A C 1
ATOM 749 O O . VAL A 1 98 ? 2.473 5.642 5.973 1.00 94.44 98 VAL A O 1
ATOM 752 N N . GLU A 1 99 ? 3.887 3.976 6.510 1.00 90.31 99 GLU A N 1
ATOM 753 C CA . GLU A 1 99 ? 5.132 4.746 6.401 1.00 90.31 99 GLU A CA 1
ATOM 754 C C . GLU A 1 99 ? 5.972 4.174 5.248 1.00 90.31 99 GLU A C 1
ATOM 756 O O . GLU A 1 99 ? 6.668 3.169 5.415 1.00 90.31 99 GLU A O 1
ATOM 761 N N . ILE A 1 100 ? 5.857 4.773 4.055 1.00 82.44 100 ILE A N 1
ATOM 762 C CA . ILE A 1 100 ? 6.395 4.236 2.789 1.00 82.44 100 ILE A CA 1
ATOM 763 C C . ILE A 1 100 ? 6.995 5.297 1.866 1.00 82.44 100 ILE A C 1
ATOM 765 O O . ILE A 1 100 ? 6.549 6.460 1.915 1.00 82.44 100 ILE A O 1
#

Organism: NCBI:txid1314779

Secondary structure (DSSP, 8-state):
-------------------S-------TTGGGGSGGG-BTTB-TT-HHHHHTS-HHHHHHHHHHHHHHHHTTTTS-HHHHHHHHHHHHHHHHHTT-----

Radius of gyration: 18.57 Å; chains: 1; bounding box: 46×44×53 Å

Foldseek 3Di:
DDDDDDDPDDPPPPPPPDPPPPPPQPLLVLLVLDDNCAQPNHHLSPLLVLLLDDQVSNAVSLVSSVVSLVVSRRHDVVSSVSSQVVSQVSNVVSVYHHDD

Sequence (100 aa):
MKAHITILAALFSLAHSFPSNSFPVPTCGVEKCLFDGVFYGCRPIDLVCLCKKEQEVVDRYVGLIRPCLEGHVGCTDGAAAQYKQLLTDVCETFGRRVEI

pLDDT: mean 81.43, std 17.59, range [37.34, 97.5]